Protein AF-A0A072TF56-F1 (afdb_monomer)

Radius of gyration: 15.76 Å; Cα contacts (8 Å, |Δi|>4): 75; chains: 1; bounding box: 38×30×36 Å

Foldseek 3Di:
DKDWDDDDDDDPDFDWDKTKTWDADPVGDTAAADQVVVDDPVRPDNRHIDMDIDTDDPPDD

Nearest PDB structures (foldseek):
  2a9b-assembly1_A  TM=7.727E-01  e=9.906E-03  Gallus gallus
  3hbg-assembly1_A-2  TM=7.817E-01  e=1.258E-02  Gallus gallus
  3r18-assembly1_A-2  TM=7.839E-01  e=2.285E-02  Gallus gallus
  3hbq-assembly1_A-2  TM=7.006E-01  e=7.802E-03  Gallus gallus
  3hc2-assembly1_A-2  TM=6.976E-01  e=7.349E-03  Gallus gallus

Organism: Medicago truncatula (NCBI:txid3880)

InterPro domains:
  IPR005066 Moybdenum cofactor oxidoreductase, dimerisation [PF03404] (12-56)
  IPR014756 Immunoglobulin E-set [SSF81296] (14-56)

Sequence (61 aa):
MVKVEHLISKRTHKQNTEIIAKAVDSAGNVQPEKVEDIWNLRGILNTSWHRIQLQVTDSYP

pLDDT: mean 82.13, std 20.14, range [42.91, 98.12]

Mean predicted aligned error: 8.63 Å

Solvent-accessible surface area (backbone atoms only — not comparable to full-atom values): 4181 Å² total; per-residue (Å²): 90,77,57,75,71,84,90,85,79,97,67,99,58,86,43,73,46,75,48,53,46,47,49,36,53,96,86,67,55,68,53,48,79,48,60,82,83,58,66,52,97,84,71,61,83,81,56,37,46,48,74,46,82,44,74,55,72,88,88,70,137

Secondary structure (DSSP, 8-state):
-EEE--------S--EEEEEEEEB-TT--B--S-SGGG--TT-----SPEEEEEEPP----

Structure (mmCIF, N/CA/C/O backbone):
data_AF-A0A072TF56-F1
#
_entry.id   AF-A0A072TF56-F1
#
loop_
_atom_site.group_PDB
_atom_site.id
_atom_site.type_symbol
_atom_site.label_atom_id
_atom_site.label_alt_id
_atom_site.label_comp_id
_atom_site.label_asym_id
_atom_site.label_entity_id
_atom_site.label_seq_id
_atom_site.pdbx_PDB_ins_code
_atom_site.Cartn_x
_atom_site.Cartn_y
_atom_site.Cartn_z
_atom_site.occupancy
_atom_site.B_iso_or_equiv
_atom_site.auth_seq_id
_atom_site.auth_comp_id
_atom_site.auth_asym_id
_atom_site.auth_atom_id
_atom_site.pdbx_PDB_model_num
ATOM 1 N N . MET A 1 1 ? -0.454 -10.678 -5.091 1.00 47.50 1 MET A N 1
ATOM 2 C CA . MET A 1 1 ? -1.063 -11.120 -3.819 1.00 47.50 1 MET A CA 1
ATOM 3 C C . MET A 1 1 ? -1.246 -9.901 -2.924 1.00 47.50 1 MET A C 1
ATOM 5 O O . MET A 1 1 ? -0.261 -9.264 -2.568 1.00 47.50 1 MET A O 1
ATOM 9 N N . VAL A 1 2 ? -2.488 -9.520 -2.616 1.00 46.69 2 VAL A N 1
ATOM 10 C CA . VAL A 1 2 ? -2.765 -8.458 -1.633 1.00 46.69 2 VAL A CA 1
ATOM 11 C C . VAL A 1 2 ? -2.734 -9.109 -0.256 1.00 46.69 2 VAL A C 1
ATOM 13 O O . VAL A 1 2 ? -3.458 -10.078 -0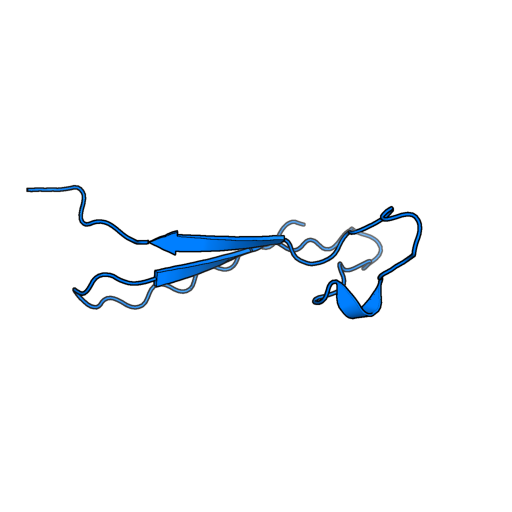.031 1.00 46.69 2 VAL A O 1
ATOM 16 N N . LYS A 1 3 ? -1.876 -8.625 0.644 1.00 51.44 3 LYS A N 1
ATOM 17 C CA . LYS A 1 3 ? -1.849 -9.094 2.031 1.00 51.44 3 LYS A CA 1
ATOM 18 C C . LYS A 1 3 ? -2.494 -8.012 2.888 1.00 51.44 3 LYS A C 1
ATOM 20 O O . LYS A 1 3 ? -1.911 -6.949 3.073 1.00 51.44 3 LYS A O 1
ATOM 25 N N . VAL A 1 4 ? -3.702 -8.283 3.372 1.00 49.34 4 VAL A N 1
ATOM 26 C CA . VAL A 1 4 ? -4.365 -7.460 4.389 1.00 49.34 4 VAL A CA 1
ATOM 27 C C . VAL A 1 4 ? -4.031 -8.082 5.738 1.00 49.34 4 VAL A C 1
ATOM 29 O O . VAL A 1 4 ? -4.353 -9.245 5.974 1.00 49.34 4 VAL A O 1
ATOM 32 N N . GLU A 1 5 ? -3.342 -7.343 6.602 1.00 51.03 5 GLU A N 1
ATOM 33 C CA . GLU A 1 5 ? -3.054 -7.780 7.970 1.00 51.03 5 GLU A CA 1
ATOM 34 C C . GLU A 1 5 ? -4.006 -7.059 8.928 1.00 51.03 5 GLU A C 1
ATOM 36 O O . GLU A 1 5 ? -4.177 -5.844 8.852 1.00 51.03 5 GLU A O 1
ATOM 41 N N . HIS A 1 6 ? -4.658 -7.818 9.810 1.00 43.88 6 HIS A N 1
ATOM 42 C CA . HIS A 1 6 ? -5.597 -7.294 10.795 1.00 43.88 6 HIS A CA 1
ATOM 43 C C . HIS A 1 6 ? -5.150 -7.718 12.197 1.00 43.88 6 HIS A C 1
ATOM 45 O O . HIS A 1 6 ? -5.110 -8.906 12.512 1.00 43.88 6 HIS A O 1
ATOM 51 N N . LEU A 1 7 ? -4.794 -6.743 13.033 1.00 48.62 7 LEU A N 1
ATOM 52 C CA . LEU A 1 7 ? -4.456 -6.928 14.444 1.00 48.62 7 LEU A CA 1
ATOM 53 C C . LEU A 1 7 ? -5.655 -6.471 15.287 1.00 48.62 7 LEU A C 1
ATOM 55 O O . LEU A 1 7 ? -5.893 -5.273 15.411 1.00 48.62 7 LEU A O 1
ATOM 59 N N . ILE A 1 8 ? -6.415 -7.409 15.869 1.00 49.62 8 ILE A N 1
ATOM 60 C CA . ILE A 1 8 ? -7.478 -7.089 16.841 1.00 49.62 8 ILE A CA 1
ATOM 61 C C . ILE A 1 8 ? -6.982 -7.379 18.258 1.00 49.62 8 ILE A C 1
ATOM 63 O O . ILE A 1 8 ? -6.659 -8.518 18.593 1.00 49.62 8 ILE A O 1
ATOM 67 N N . SER A 1 9 ? -7.001 -6.359 19.116 1.00 42.91 9 SER A N 1
ATOM 68 C CA . SER A 1 9 ? -6.811 -6.471 20.565 1.00 42.91 9 SER A CA 1
ATOM 69 C C . SER A 1 9 ? -8.155 -6.254 21.266 1.00 42.91 9 SER A C 1
ATOM 71 O O . SER A 1 9 ? -8.701 -5.152 21.245 1.00 42.91 9 SER A O 1
ATOM 73 N N . LYS A 1 10 ? -8.714 -7.301 21.889 1.00 49.00 10 LYS A N 1
ATOM 74 C CA . LYS A 1 10 ? -9.979 -7.216 22.642 1.00 49.00 10 LYS A CA 1
ATOM 75 C C . LYS A 1 10 ? -9.799 -6.334 23.886 1.00 49.00 10 LYS A C 1
ATOM 77 O O . LYS A 1 10 ? -9.234 -6.811 24.866 1.00 49.00 10 LYS A O 1
ATOM 82 N N . ARG A 1 11 ? -10.289 -5.086 23.878 1.00 47.94 11 ARG A N 1
ATOM 83 C CA . ARG A 1 11 ? -10.514 -4.270 25.093 1.00 47.94 11 ARG A CA 1
ATOM 84 C C . ARG A 1 11 ? -11.564 -3.169 24.852 1.00 47.94 11 ARG A C 1
ATOM 86 O O . ARG A 1 11 ? -11.459 -2.401 23.908 1.00 47.94 11 ARG A O 1
ATOM 93 N N . THR A 1 12 ? -12.557 -3.091 25.732 1.00 48.56 12 THR A N 1
ATOM 94 C CA . THR A 1 12 ? -13.728 -2.193 25.709 1.00 48.56 12 THR A CA 1
ATOM 95 C C . THR A 1 12 ? -13.383 -0.741 26.065 1.00 48.56 12 THR A C 1
ATOM 97 O O . THR A 1 12 ? -13.542 -0.314 27.206 1.00 48.56 12 THR A O 1
ATOM 100 N N . HIS A 1 13 ? -12.901 0.019 25.086 1.00 50.97 13 HIS A N 1
ATOM 101 C CA . HIS A 1 13 ? -12.862 1.487 25.072 1.00 50.97 13 HIS A CA 1
ATOM 102 C C . HIS A 1 13 ? -13.001 1.949 23.614 1.00 50.97 13 HIS A C 1
ATOM 104 O O . HIS A 1 13 ? -12.761 1.145 22.722 1.00 50.97 13 HIS A O 1
ATOM 110 N N . LYS A 1 14 ? -13.355 3.220 23.348 1.00 56.31 14 LYS A N 1
ATOM 111 C CA . LYS A 1 14 ? -13.270 3.80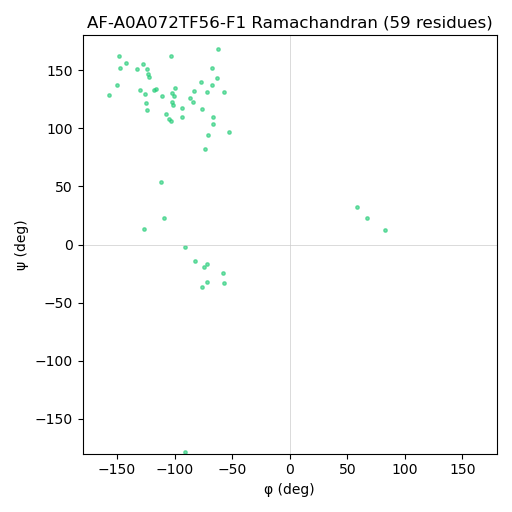8 21.994 1.00 56.31 14 LYS A CA 1
ATOM 112 C C . LYS A 1 14 ? -11.859 3.583 21.442 1.00 56.31 14 LYS A C 1
ATOM 114 O O . LYS A 1 14 ? -10.927 4.301 21.800 1.00 56.31 14 LYS A O 1
ATOM 119 N N . GLN A 1 15 ? -11.700 2.540 20.638 1.00 73.75 15 GLN A N 1
ATOM 120 C CA . GLN A 1 15 ? -10.419 2.124 20.098 1.00 73.75 15 GLN A CA 1
ATOM 121 C C . GLN A 1 15 ? -10.273 2.778 18.729 1.00 73.75 15 GLN A C 1
ATOM 123 O O . GLN A 1 15 ? -10.980 2.434 17.782 1.00 73.75 15 GLN A O 1
ATOM 128 N N . ASN A 1 16 ? -9.358 3.742 18.637 1.00 83.31 16 ASN A N 1
ATOM 129 C CA . ASN A 1 16 ? -8.859 4.182 17.342 1.00 83.31 16 ASN A CA 1
ATOM 130 C C . ASN A 1 16 ? -7.969 3.065 16.792 1.00 83.31 16 ASN A C 1
ATOM 132 O O . ASN A 1 16 ? -7.113 2.547 17.512 1.00 83.31 16 ASN A O 1
ATOM 136 N N . THR A 1 17 ? -8.180 2.688 15.538 1.00 88.19 17 THR A N 1
ATOM 137 C CA . THR A 1 17 ? -7.407 1.647 14.862 1.00 88.19 17 THR A CA 1
ATOM 138 C C . THR A 1 17 ? -6.968 2.123 13.484 1.00 88.19 17 THR A C 1
ATOM 140 O O . THR A 1 17 ? -7.646 2.939 12.862 1.00 88.19 17 THR A O 1
ATOM 143 N N . GLU A 1 18 ? -5.837 1.614 13.004 1.00 92.44 18 GLU A N 1
ATOM 144 C CA . GLU A 1 18 ? -5.326 1.889 11.663 1.00 92.44 18 GLU A CA 1
ATOM 145 C C . GLU A 1 18 ? -5.425 0.621 10.814 1.00 92.44 18 GLU A C 1
ATOM 1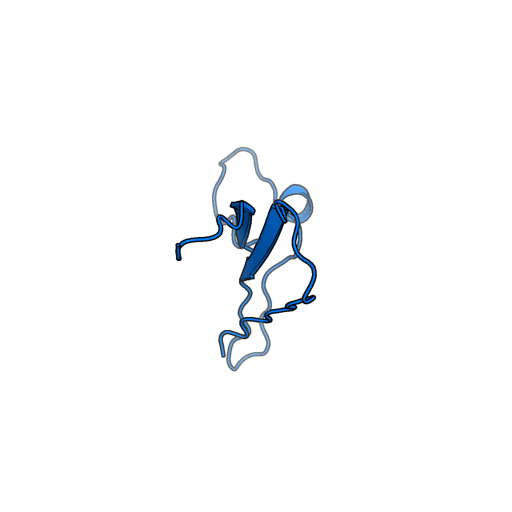47 O O . GLU A 1 18 ? -4.939 -0.443 11.203 1.00 92.44 18 GLU A O 1
ATOM 152 N N . ILE A 1 19 ? -6.035 0.737 9.636 1.00 92.06 19 ILE A N 1
ATOM 153 C CA . ILE A 1 19 ? -5.984 -0.297 8.602 1.00 92.06 19 ILE A CA 1
ATOM 154 C C . ILE A 1 19 ? -4.956 0.120 7.559 1.00 92.06 19 ILE A C 1
ATOM 156 O O . ILE A 1 19 ? -5.036 1.219 7.010 1.00 92.06 19 ILE A O 1
ATOM 160 N N . ILE A 1 20 ? -4.023 -0.783 7.260 1.00 95.62 20 ILE A N 1
ATOM 161 C CA . ILE A 1 20 ? -2.976 -0.584 6.259 1.00 95.62 20 ILE A CA 1
ATOM 162 C C . ILE A 1 20 ? -3.137 -1.631 5.157 1.00 95.62 20 ILE A C 1
ATOM 164 O O . ILE A 1 20 ? -3.275 -2.822 5.440 1.00 95.62 20 ILE A O 1
ATOM 168 N N . ALA A 1 21 ? -3.075 -1.199 3.899 1.00 95.69 21 ALA A N 1
ATOM 169 C CA . ALA A 1 21 ? -3.076 -2.089 2.743 1.00 95.69 21 ALA A CA 1
ATOM 170 C C . ALA A 1 21 ? -1.764 -1.987 1.956 1.00 95.69 21 ALA A C 1
ATOM 172 O O . ALA A 1 21 ? -1.303 -0.887 1.634 1.00 95.69 21 ALA A O 1
ATOM 173 N N . LYS A 1 22 ? -1.199 -3.153 1.608 1.00 96.19 22 LYS A N 1
ATOM 174 C CA . LYS A 1 22 ? -0.054 -3.284 0.701 1.00 96.19 22 LYS A CA 1
ATOM 175 C C . LYS A 1 22 ? -0.168 -4.510 -0.212 1.00 96.19 22 LYS A C 1
ATOM 177 O O . LYS A 1 22 ? -0.810 -5.509 0.133 1.00 96.19 22 LYS A O 1
ATOM 182 N N . ALA A 1 23 ? 0.511 -4.462 -1.352 1.00 94.69 23 ALA A N 1
ATOM 183 C CA . ALA A 1 23 ? 0.558 -5.546 -2.328 1.00 94.69 23 ALA A CA 1
ATOM 184 C C . ALA A 1 23 ? 1.992 -5.950 -2.707 1.00 94.69 23 ALA A C 1
ATOM 186 O O . ALA A 1 23 ? 2.930 -5.155 -2.614 1.00 94.69 23 ALA A O 1
ATOM 187 N N . VAL A 1 24 ? 2.118 -7.205 -3.150 1.00 96.56 24 VAL A N 1
ATOM 188 C CA . VAL A 1 24 ? 3.302 -7.764 -3.819 1.00 96.56 24 VAL A CA 1
ATOM 189 C C . VAL A 1 24 ? 2.844 -8.465 -5.098 1.00 96.56 24 VAL A C 1
ATOM 191 O O . VAL A 1 24 ? 1.852 -9.207 -5.0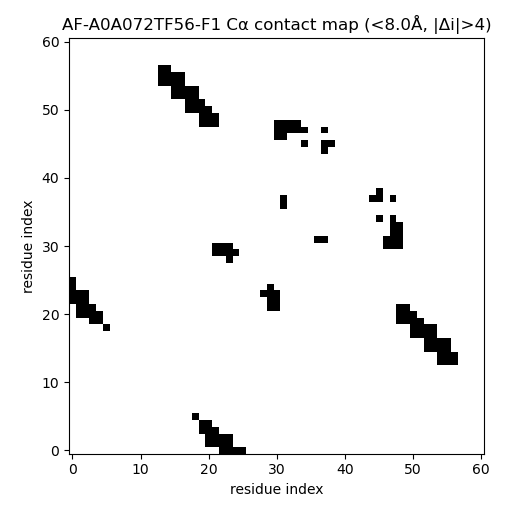61 1.00 96.56 24 VAL A O 1
ATOM 194 N N . ASP A 1 25 ? 3.509 -8.230 -6.226 1.00 96.25 25 ASP A N 1
ATOM 195 C CA . ASP A 1 25 ? 3.200 -8.902 -7.497 1.00 96.25 25 ASP A CA 1
ATOM 196 C C . ASP A 1 25 ? 4.011 -10.200 -7.696 1.00 96.25 25 ASP A C 1
ATOM 198 O O . ASP A 1 25 ? 4.758 -10.633 -6.819 1.00 96.25 25 ASP A O 1
ATOM 202 N N . SER A 1 26 ? 3.833 -10.869 -8.838 1.00 97.00 26 SER A N 1
ATOM 203 C CA . SER A 1 26 ? 4.550 -12.112 -9.160 1.00 97.00 26 SER A CA 1
ATOM 204 C C . SER A 1 26 ? 6.035 -11.912 -9.475 1.00 97.00 26 SER A C 1
ATOM 206 O O . SER A 1 26 ? 6.780 -12.887 -9.467 1.00 97.00 26 SER A O 1
ATOM 208 N N . ALA A 1 27 ? 6.463 -10.681 -9.765 1.00 97.12 27 ALA A N 1
ATOM 209 C CA . ALA A 1 27 ? 7.860 -10.327 -10.004 1.00 97.12 27 ALA A CA 1
ATOM 210 C C . ALA A 1 27 ? 8.581 -9.894 -8.712 1.00 97.12 27 ALA A C 1
ATOM 212 O O . ALA A 1 27 ? 9.779 -9.623 -8.741 1.00 97.12 27 ALA A O 1
ATOM 213 N N . GLY A 1 28 ? 7.872 -9.844 -7.579 1.00 95.75 28 GLY A N 1
ATOM 214 C CA . GLY A 1 28 ? 8.422 -9.433 -6.291 1.00 95.75 28 GLY A CA 1
ATOM 215 C C . GLY A 1 28 ? 8.466 -7.917 -6.092 1.00 95.75 28 GLY A C 1
ATOM 216 O O . GLY A 1 28 ? 9.089 -7.465 -5.131 1.00 95.75 28 GLY A O 1
ATOM 217 N N . ASN A 1 29 ? 7.801 -7.123 -6.941 1.00 97.12 29 ASN A N 1
ATOM 218 C CA . ASN A 1 29 ? 7.689 -5.683 -6.714 1.00 97.12 29 ASN A CA 1
ATOM 219 C C . ASN A 1 29 ? 6.818 -5.418 -5.482 1.00 97.12 29 ASN A C 1
ATOM 221 O O . ASN A 1 29 ? 5.766 -6.040 -5.304 1.00 97.12 29 ASN A O 1
ATOM 225 N N . VAL A 1 30 ? 7.246 -4.469 -4.648 1.00 97.12 30 VAL A N 1
ATOM 226 C CA . VAL A 1 30 ? 6.569 -4.091 -3.401 1.00 97.12 30 VAL A CA 1
ATOM 227 C C . VAL A 1 30 ? 6.251 -2.602 -3.390 1.00 97.12 30 VAL A C 1
ATOM 229 O O . VAL A 1 30 ? 6.960 -1.794 -3.986 1.00 97.12 30 VAL A O 1
ATOM 232 N N . GLN A 1 31 ? 5.190 -2.229 -2.680 1.00 98.12 31 GLN A N 1
ATOM 233 C CA . GLN A 1 31 ? 4.869 -0.823 -2.438 1.00 98.12 31 GLN A CA 1
ATOM 234 C C . GLN A 1 31 ? 5.777 -0.222 -1.348 1.00 98.12 31 GLN A C 1
ATOM 236 O O . GLN A 1 31 ? 6.015 -0.901 -0.341 1.00 98.12 31 GLN A O 1
ATOM 241 N N . PRO A 1 32 ? 6.242 1.035 -1.497 1.00 97.25 32 PRO A N 1
ATOM 242 C CA . PRO A 1 32 ? 6.988 1.740 -0.457 1.00 97.25 32 PRO A CA 1
ATOM 243 C C . PRO A 1 32 ? 6.090 2.052 0.745 1.00 97.25 32 PRO A C 1
ATOM 245 O O . PRO A 1 32 ? 4.876 2.206 0.616 1.00 97.25 32 PRO A O 1
ATOM 248 N N . GLU A 1 33 ? 6.676 2.141 1.934 1.00 97.38 33 GLU A N 1
ATOM 249 C CA . GLU A 1 33 ? 5.904 2.335 3.165 1.00 97.38 33 GLU A CA 1
ATOM 250 C C . GLU A 1 33 ? 5.401 3.775 3.338 1.00 97.38 33 GLU A C 1
ATOM 252 O O . GLU A 1 33 ? 4.301 3.993 3.857 1.00 97.38 33 GLU A O 1
ATOM 257 N N . LYS A 1 34 ? 6.215 4.746 2.919 1.00 96.81 34 LYS A N 1
ATOM 258 C CA . LYS A 1 34 ? 6.072 6.167 3.233 1.00 96.81 34 LYS A CA 1
ATOM 259 C C . LYS A 1 34 ? 5.968 7.000 1.961 1.00 96.81 34 LYS A C 1
ATOM 261 O O . LYS A 1 34 ? 6.604 6.693 0.955 1.00 96.81 34 LYS A O 1
ATOM 266 N N . VAL A 1 35 ? 5.154 8.053 2.004 1.00 97.25 35 VAL A N 1
ATOM 267 C CA . VAL A 1 35 ? 4.975 8.971 0.864 1.00 97.25 35 VAL A CA 1
ATOM 268 C C . VAL A 1 35 ? 6.227 9.824 0.673 1.00 97.25 35 VAL A C 1
ATOM 270 O O . VAL A 1 35 ? 6.581 10.156 -0.456 1.00 97.25 35 VAL A O 1
ATOM 273 N N . GLU A 1 36 ? 6.909 10.144 1.771 1.00 97.81 36 GLU A N 1
ATOM 274 C CA . GLU A 1 36 ? 8.120 10.963 1.814 1.00 97.81 36 GLU A CA 1
ATOM 275 C C . GLU A 1 36 ? 9.239 10.380 0.940 1.00 97.81 36 GLU A C 1
ATOM 277 O O . GLU A 1 36 ? 9.976 11.133 0.309 1.00 97.81 36 GLU A O 1
ATOM 282 N N . ASP A 1 37 ? 9.308 9.051 0.837 1.00 97.00 37 ASP A N 1
ATOM 283 C CA . ASP A 1 37 ? 10.339 8.346 0.070 1.00 97.00 37 ASP A CA 1
ATOM 284 C C . ASP A 1 37 ? 10.117 8.426 -1.453 1.00 97.00 37 ASP A C 1
ATOM 2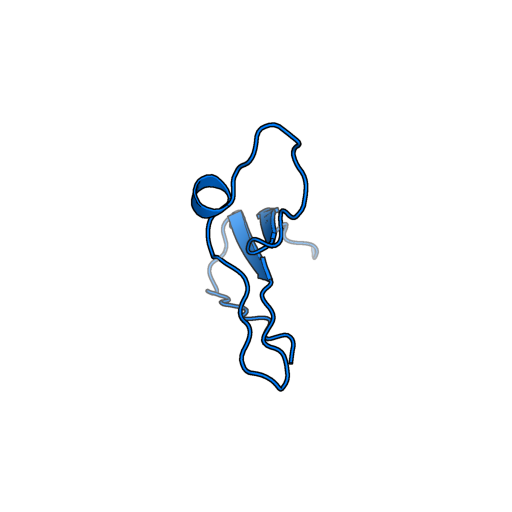86 O O . ASP A 1 37 ? 11.044 8.197 -2.229 1.00 97.00 37 ASP A O 1
ATOM 290 N N . ILE A 1 38 ? 8.893 8.734 -1.900 1.00 96.94 38 ILE A N 1
ATOM 291 C CA . ILE A 1 38 ? 8.496 8.743 -3.323 1.00 96.94 38 ILE A CA 1
ATO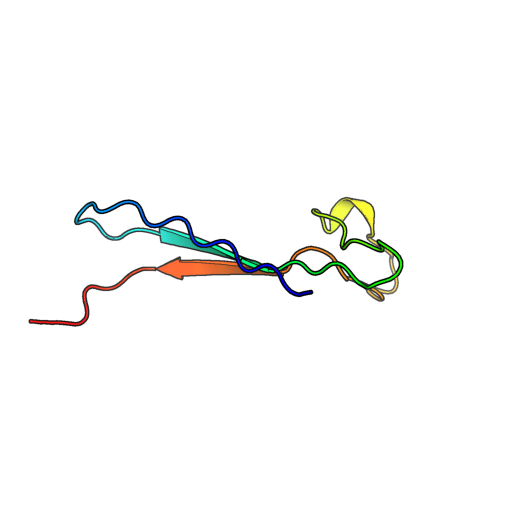M 292 C C . ILE A 1 38 ? 7.850 10.058 -3.773 1.00 96.94 38 ILE A C 1
ATOM 294 O O . ILE A 1 38 ? 7.239 10.141 -4.846 1.00 96.94 38 ILE A O 1
ATOM 298 N N . TRP A 1 39 ? 7.964 11.101 -2.954 1.00 98.06 39 TRP A N 1
ATOM 299 C CA . TRP A 1 39 ? 7.371 12.393 -3.252 1.00 98.06 39 TRP A CA 1
ATOM 300 C C . TRP A 1 39 ? 7.974 13.007 -4.521 1.00 98.06 39 TRP A C 1
ATOM 302 O O . TRP A 1 39 ? 9.170 12.917 -4.795 1.00 98.06 39 TRP A O 1
ATOM 312 N N . ASN A 1 40 ? 7.134 13.683 -5.299 1.00 97.81 40 ASN A N 1
ATOM 313 C CA . ASN A 1 40 ? 7.567 14.486 -6.434 1.00 97.81 40 ASN A CA 1
ATOM 314 C C . ASN A 1 40 ? 6.641 15.690 -6.619 1.00 97.81 40 ASN A C 1
ATOM 316 O O . ASN A 1 40 ? 5.446 15.612 -6.338 1.00 97.81 40 ASN A O 1
ATOM 320 N N . LEU A 1 41 ? 7.182 16.780 -7.173 1.00 97.75 41 LEU A N 1
ATOM 321 C CA . LEU A 1 41 ? 6.457 18.042 -7.378 1.00 97.75 41 LEU A CA 1
ATOM 322 C C . LEU A 1 41 ? 5.197 17.886 -8.247 1.00 97.75 41 LEU A C 1
ATOM 324 O O . LEU A 1 41 ? 4.270 18.682 -8.144 1.00 97.75 41 LEU A O 1
ATOM 328 N N . ARG A 1 42 ? 5.154 16.858 -9.102 1.00 97.94 42 ARG A N 1
ATOM 329 C CA . ARG A 1 42 ? 4.011 16.580 -9.981 1.00 97.94 42 ARG A CA 1
ATOM 330 C C . ARG A 1 42 ? 2.883 15.822 -9.277 1.00 97.94 42 ARG A C 1
ATOM 332 O O . ARG A 1 42 ? 1.796 15.743 -9.840 1.00 97.94 42 ARG A O 1
ATOM 339 N N . GLY A 1 43 ? 3.128 15.252 -8.096 1.00 97.31 43 GLY A N 1
ATOM 340 C CA . GLY A 1 43 ? 2.128 14.523 -7.314 1.00 97.31 43 GLY A CA 1
ATOM 341 C C . GLY A 1 43 ? 1.649 13.211 -7.945 1.00 97.31 43 GLY A C 1
ATOM 342 O O . GLY A 1 43 ? 0.546 12.763 -7.648 1.00 97.31 43 GLY A O 1
ATOM 343 N N . ILE A 1 44 ? 2.438 12.598 -8.831 1.00 97.75 44 ILE A N 1
ATOM 344 C CA . ILE A 1 44 ? 2.060 11.355 -9.527 1.00 97.75 44 ILE A CA 1
ATOM 345 C C . ILE A 1 44 ? 2.764 10.135 -8.932 1.00 97.75 44 ILE A C 1
ATOM 347 O O . ILE A 1 44 ? 3.781 10.272 -8.262 1.00 97.75 44 ILE A O 1
ATOM 351 N N . LEU A 1 45 ? 2.244 8.938 -9.222 1.00 97.50 45 LEU A N 1
ATOM 352 C CA . LEU A 1 45 ? 2.829 7.655 -8.804 1.00 97.50 45 LEU A CA 1
ATOM 353 C C . LEU A 1 45 ? 2.983 7.499 -7.285 1.00 97.50 45 LEU A C 1
ATOM 355 O O . LEU A 1 45 ? 3.881 6.803 -6.818 1.00 97.50 45 LEU A O 1
ATOM 359 N N . ASN A 1 46 ? 2.078 8.095 -6.505 1.00 97.75 46 ASN A N 1
ATOM 360 C CA . ASN A 1 46 ? 1.977 7.744 -5.098 1.00 97.75 46 ASN A CA 1
ATOM 361 C C . ASN A 1 46 ? 1.375 6.338 -4.965 1.00 97.75 46 ASN A C 1
ATOM 363 O O . ASN A 1 46 ? 0.159 6.157 -4.976 1.00 97.75 46 ASN A O 1
ATOM 367 N N . THR A 1 47 ? 2.252 5.347 -4.869 1.00 97.44 47 THR A N 1
ATOM 368 C CA . THR A 1 47 ? 1.899 3.947 -4.636 1.00 97.44 47 THR A CA 1
ATOM 369 C C . THR A 1 47 ? 2.304 3.492 -3.238 1.00 97.44 47 THR A C 1
ATOM 371 O O . THR A 1 47 ? 2.504 2.290 -3.051 1.00 97.44 47 THR A O 1
ATOM 374 N N . SER A 1 48 ? 2.470 4.410 -2.274 1.00 98.06 48 SER A N 1
ATOM 375 C CA . SER A 1 48 ? 2.803 4.038 -0.898 1.00 98.06 48 SER A CA 1
ATOM 376 C C . SER A 1 48 ? 1.698 3.189 -0.268 1.00 98.06 48 SER A C 1
ATOM 378 O O . SER A 1 48 ? 0.587 3.090 -0.797 1.00 98.06 48 SER A O 1
ATOM 380 N N . TRP A 1 49 ? 1.974 2.579 0.884 1.00 98.12 49 TRP A N 1
ATOM 381 C CA . TRP A 1 49 ? 0.933 1.872 1.630 1.00 98.12 49 TRP A CA 1
ATOM 382 C C . TRP A 1 49 ? -0.222 2.821 1.947 1.00 98.12 49 TRP A C 1
ATOM 384 O O . TRP A 1 49 ? -0.016 3.933 2.439 1.00 98.12 49 TRP A O 1
ATOM 394 N N . HIS A 1 50 ? -1.442 2.376 1.660 1.00 97.00 50 HIS A N 1
ATOM 395 C CA . HIS A 1 50 ? -2.634 3.144 1.982 1.00 97.00 50 HIS A CA 1
ATOM 396 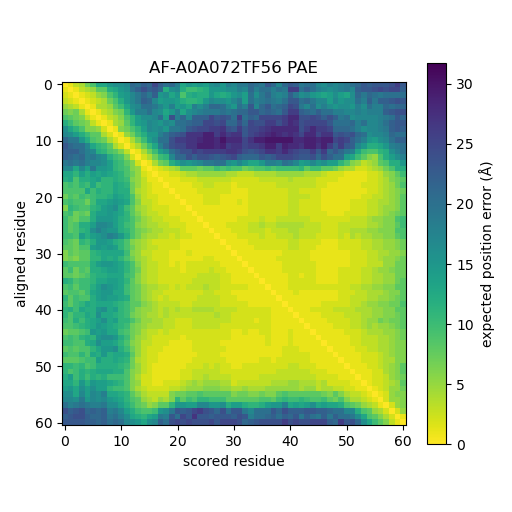C C . HIS A 1 50 ? -3.007 2.895 3.443 1.00 97.00 50 HIS A C 1
ATOM 398 O O . HIS A 1 50 ? -3.045 1.740 3.872 1.00 97.00 50 HIS A O 1
ATOM 404 N N . ARG A 1 51 ? -3.268 3.966 4.198 1.00 94.75 51 ARG A N 1
ATOM 405 C CA . ARG A 1 51 ? -3.553 3.925 5.638 1.00 94.75 51 ARG A CA 1
ATOM 406 C C . ARG A 1 51 ? -4.872 4.628 5.925 1.00 94.75 51 ARG A C 1
ATOM 408 O O . ARG A 1 51 ? -5.067 5.759 5.486 1.00 94.75 51 ARG A O 1
ATOM 415 N N . ILE A 1 52 ? -5.762 3.968 6.660 1.00 94.25 52 ILE A N 1
ATOM 416 C CA . ILE A 1 52 ? -7.066 4.507 7.055 1.00 94.25 52 ILE A CA 1
ATOM 417 C C . ILE A 1 52 ? -7.183 4.429 8.574 1.00 94.25 52 ILE A C 1
ATOM 419 O O . ILE A 1 52 ? -7.118 3.346 9.151 1.00 94.25 52 ILE A O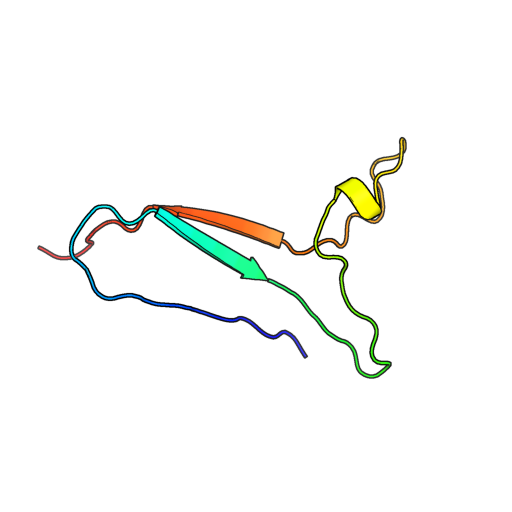 1
ATOM 423 N N . GLN A 1 53 ? -7.389 5.581 9.208 1.00 93.06 53 GLN A N 1
ATOM 424 C CA . GLN A 1 53 ? -7.677 5.691 10.636 1.00 93.06 53 GLN A CA 1
ATOM 425 C C . GLN A 1 53 ? -9.185 5.541 10.858 1.00 93.06 53 GLN A C 1
ATOM 427 O O . GLN A 1 53 ? -9.981 6.259 10.252 1.00 93.06 53 GLN A O 1
ATOM 432 N N . LEU A 1 54 ? -9.579 4.613 11.721 1.00 87.38 54 LEU A N 1
ATOM 433 C CA . LEU A 1 54 ? -10.970 4.302 12.036 1.00 87.38 54 LEU A CA 1
ATOM 434 C C . LEU A 1 54 ? -11.215 4.441 13.535 1.00 87.38 54 LEU A C 1
ATOM 436 O O . LEU A 1 54 ? -10.355 4.118 14.352 1.00 87.38 54 LEU A O 1
ATOM 440 N N . GLN A 1 55 ? -12.421 4.871 13.896 1.00 88.69 55 GLN A N 1
ATOM 441 C CA . GLN A 1 55 ? -12.915 4.790 15.268 1.00 88.69 55 GLN A CA 1
ATOM 442 C C . GLN A 1 55 ? -13.862 3.600 15.367 1.00 88.69 55 GLN A C 1
ATOM 444 O O . GLN A 1 55 ? -14.870 3.559 14.660 1.00 88.69 55 GLN A O 1
ATOM 449 N N . VAL A 1 56 ? -13.549 2.637 16.232 1.00 82.38 56 VAL A N 1
ATOM 450 C CA . VAL A 1 56 ? -14.459 1.522 16.499 1.00 82.38 56 VAL A CA 1
ATOM 451 C C . VAL A 1 56 ? -15.584 2.028 17.396 1.00 82.38 56 VAL A C 1
ATOM 453 O O . VAL A 1 56 ? -15.344 2.463 18.526 1.00 82.38 56 VAL A O 1
ATOM 456 N N . THR A 1 57 ? -16.809 2.000 16.877 1.00 81.25 57 THR A N 1
ATOM 457 C CA . THR A 1 57 ? -18.025 2.241 17.652 1.00 81.25 57 THR A CA 1
ATOM 458 C C . THR A 1 57 ? -18.667 0.905 18.004 1.00 81.25 57 THR A C 1
ATOM 460 O O . THR A 1 57 ? -18.802 0.022 17.154 1.00 81.25 57 THR A O 1
ATOM 463 N N . ASP A 1 58 ? -19.076 0.752 19.262 1.00 77.69 58 ASP A N 1
ATOM 464 C CA . ASP A 1 58 ? -19.900 -0.382 19.664 1.00 77.69 58 ASP A CA 1
ATOM 465 C C . ASP A 1 58 ? -21.263 -0.227 18.980 1.00 77.69 58 ASP A C 1
ATOM 467 O O . ASP A 1 58 ? -22.021 0.704 19.250 1.00 77.69 5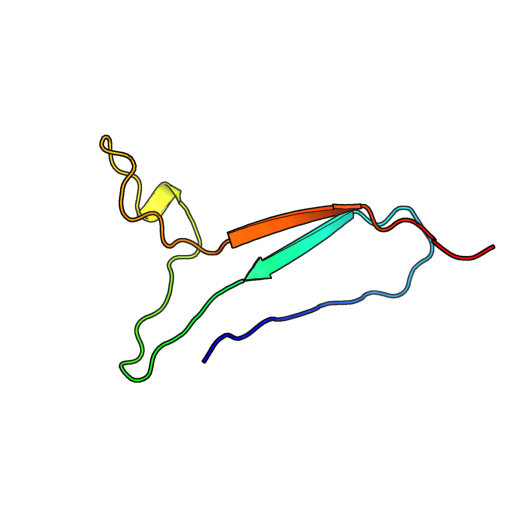8 ASP A O 1
ATOM 471 N N . SER A 1 59 ? -21.535 -1.099 18.013 1.00 71.25 59 SER A N 1
ATOM 472 C CA . SER A 1 59 ? -22.775 -1.117 17.235 1.00 71.25 59 SER A CA 1
ATOM 473 C C . SER A 1 59 ? -23.586 -2.359 17.581 1.00 71.25 59 SER A C 1
ATOM 475 O O . SER A 1 59 ? -23.957 -3.137 16.713 1.00 71.25 59 SER A O 1
ATOM 477 N N . TYR A 1 60 ? -23.849 -2.546 18.871 1.00 56.97 60 TYR A N 1
ATOM 478 C CA . TYR A 1 60 ? -24.944 -3.373 19.372 1.00 56.97 60 TYR A CA 1
ATOM 479 C C . TYR A 1 60 ? -25.409 -2.797 20.722 1.00 56.97 60 TYR A C 1
ATOM 481 O O . TYR A 1 60 ? -24.546 -2.394 21.505 1.00 56.97 60 TYR A O 1
ATOM 489 N N . PRO A 1 61 ? -26.728 -2.703 20.986 1.00 58.84 61 PRO A N 1
ATOM 490 C CA . PRO A 1 61 ? -27.244 -2.522 22.342 1.00 58.84 61 PRO A CA 1
ATOM 491 C C . PRO A 1 61 ? -26.973 -3.747 23.225 1.00 58.84 61 PRO A C 1
ATOM 493 O O . PRO A 1 61 ? -26.853 -4.868 22.673 1.00 58.84 61 PRO A O 1
#